Protein AF-A0A1Q6R8E4-F1 (afdb_monomer_lite)

Radius of gyration: 15.87 Å; chains: 1; bounding box: 39×33×52 Å

Sequence (146 aa):
MNSCESWLTYEQVFDDYHINIGEQGELYLTCNMLREYKSHTWRRNSRSIGVTLCCAKDAILAYKCNPVFGAYPPTMLQVEQMAIVVAILCHELELEINNDTVMTHAEAASRDQYGPGQGDPDMRWDLYMLKGMPERTSCCSHMKRK

Structure (mmCIF, N/CA/C/O backbone):
data_AF-A0A1Q6R8E4-F1
#
_entry.id   AF-A0A1Q6R8E4-F1
#
loop_
_atom_site.group_PDB
_atom_site.id
_atom_site.type_symbol
_atom_site.label_atom_id
_atom_site.label_alt_id
_atom_site.label_comp_id
_atom_site.label_asym_id
_atom_site.label_entity_id
_atom_site.label_seq_id
_atom_site.pdbx_PDB_ins_code
_atom_site.Cartn_x
_atom_site.Cartn_y
_atom_site.Cartn_z
_atom_site.occupancy
_atom_site.B_iso_or_equiv
_atom_site.auth_seq_id
_atom_site.auth_comp_id
_atom_site.auth_asym_id
_atom_site.auth_atom_id
_atom_site.pdbx_PDB_model_num
ATOM 1 N N . MET A 1 1 ? -14.683 7.884 -33.482 1.00 35.50 1 MET A N 1
ATOM 2 C CA . MET A 1 1 ? -14.564 8.570 -32.178 1.00 35.50 1 MET A CA 1
ATOM 3 C C . MET A 1 1 ? -13.524 7.809 -31.390 1.00 35.50 1 MET A C 1
ATOM 5 O O . MET A 1 1 ? -13.659 6.600 -31.266 1.00 35.50 1 MET A O 1
ATOM 9 N N . ASN A 1 2 ? -12.434 8.491 -31.047 1.00 35.03 2 ASN A N 1
ATOM 10 C CA . ASN A 1 2 ? -11.184 7.883 -30.603 1.00 35.03 2 ASN A CA 1
ATOM 11 C C . ASN A 1 2 ? -11.353 7.079 -29.311 1.00 35.03 2 ASN A C 1
ATOM 13 O O . ASN A 1 2 ? -12.098 7.464 -28.413 1.00 35.03 2 ASN A O 1
ATOM 17 N N . SER A 1 3 ? -10.639 5.959 -29.281 1.00 38.84 3 SER A N 1
ATOM 18 C CA . SER A 1 3 ? -10.406 5.073 -28.150 1.00 38.84 3 SER A CA 1
ATOM 19 C C . SER A 1 3 ? -10.023 5.858 -26.896 1.00 38.84 3 SER A C 1
ATOM 21 O O . SER A 1 3 ? -9.060 6.623 -26.905 1.00 38.84 3 SER A O 1
ATOM 23 N N . CYS A 1 4 ? -10.794 5.661 -25.830 1.00 40.41 4 CYS A N 1
ATOM 24 C CA . CYS A 1 4 ? -10.540 6.218 -24.511 1.00 40.41 4 CYS A CA 1
ATOM 25 C C . CYS A 1 4 ? -9.330 5.490 -23.907 1.00 40.41 4 CYS A C 1
ATOM 27 O O . CYS A 1 4 ? -9.462 4.367 -23.424 1.00 40.41 4 CYS A O 1
ATOM 29 N N . GLU A 1 5 ? -8.141 6.086 -23.988 1.00 45.78 5 GLU A N 1
ATOM 30 C CA . GLU A 1 5 ? -7.032 5.684 -23.127 1.00 45.78 5 GLU A CA 1
ATOM 31 C C . GLU A 1 5 ? -7.403 6.089 -21.698 1.00 45.78 5 GLU A C 1
ATOM 33 O O . GLU A 1 5 ? -7.521 7.272 -21.379 1.00 45.78 5 GLU A O 1
ATOM 38 N N . SER A 1 6 ? -7.667 5.104 -20.841 1.00 49.91 6 SER A N 1
ATOM 39 C CA . SER A 1 6 ? -7.899 5.334 -19.420 1.00 49.91 6 SER A CA 1
ATOM 40 C C . SER A 1 6 ? -6.584 5.769 -18.774 1.00 49.91 6 SER A C 1
ATOM 42 O O . SER A 1 6 ? -5.690 4.954 -18.520 1.00 49.91 6 SER A O 1
ATOM 44 N N . TRP A 1 7 ? -6.436 7.065 -18.525 1.00 50.97 7 TRP A N 1
ATOM 45 C CA . TRP A 1 7 ? -5.317 7.601 -17.764 1.00 50.97 7 TRP A CA 1
ATOM 46 C C . TRP A 1 7 ? -5.466 7.173 -16.293 1.00 50.97 7 TRP A C 1
ATOM 48 O O . TRP A 1 7 ? -6.187 7.815 -15.545 1.00 50.97 7 TRP A O 1
ATOM 58 N N . LEU A 1 8 ? -4.804 6.084 -15.871 1.00 59.97 8 LEU A N 1
ATOM 59 C CA . LEU A 1 8 ? -4.435 5.876 -14.455 1.00 59.97 8 LEU A CA 1
ATOM 60 C C . LEU A 1 8 ? -3.781 7.192 -13.977 1.00 59.97 8 LEU A C 1
ATOM 62 O O . LEU A 1 8 ? -2.735 7.557 -14.519 1.00 59.97 8 LEU A O 1
ATOM 66 N N . THR A 1 9 ? -4.398 7.892 -13.027 1.00 79.88 9 THR A N 1
ATOM 67 C CA . THR A 1 9 ? -3.868 9.072 -12.316 1.00 79.88 9 THR A CA 1
ATOM 68 C C . THR A 1 9 ? -3.819 8.762 -10.816 1.00 79.88 9 THR A C 1
ATOM 70 O O . THR A 1 9 ? -4.339 7.729 -10.389 1.00 79.88 9 THR A O 1
ATOM 73 N N . TYR A 1 10 ? -3.257 9.653 -9.989 1.00 84.06 10 TYR A N 1
ATOM 74 C CA . TYR A 1 10 ? -3.388 9.518 -8.529 1.00 84.06 10 TYR A CA 1
ATOM 75 C C . TYR A 1 10 ? -4.849 9.537 -8.031 1.00 84.06 10 TYR A C 1
ATOM 77 O O . TYR A 1 10 ? -5.109 9.185 -6.884 1.00 84.06 10 TYR A O 1
ATOM 85 N N . GLU A 1 11 ? -5.806 9.937 -8.875 1.00 84.88 11 GLU A N 1
ATOM 86 C CA . GLU A 1 11 ? -7.236 9.982 -8.551 1.00 84.88 11 GLU A CA 1
ATOM 87 C C . GLU A 1 11 ? -7.933 8.627 -8.766 1.00 84.88 11 GLU A C 1
ATOM 89 O O . GLU A 1 11 ? -9.102 8.467 -8.412 1.00 84.88 11 GLU A O 1
ATOM 94 N N . GLN A 1 12 ? -7.252 7.639 -9.362 1.00 90.12 12 GLN A N 1
ATOM 95 C CA . GLN A 1 12 ? -7.851 6.329 -9.581 1.00 90.12 12 GLN A CA 1
ATOM 96 C C . GLN A 1 12 ? -7.969 5.549 -8.269 1.00 90.12 12 GLN A C 1
ATOM 98 O O . GLN A 1 12 ? -6.974 5.167 -7.658 1.00 90.12 12 GLN A O 1
ATOM 103 N N . VAL A 1 13 ? -9.210 5.242 -7.899 1.00 94.31 13 VAL A N 1
ATOM 104 C CA . VAL A 1 13 ? -9.576 4.423 -6.739 1.00 94.31 13 VAL A CA 1
ATOM 105 C C . VAL A 1 13 ? -9.893 2.994 -7.191 1.00 94.31 13 VAL A C 1
ATOM 107 O O . VAL A 1 13 ? -10.513 2.784 -8.236 1.00 94.31 13 VAL A O 1
ATOM 110 N N . PHE A 1 14 ? -9.483 2.005 -6.400 1.00 94.25 14 PHE A N 1
ATOM 111 C CA . PHE A 1 14 ? -9.618 0.583 -6.706 1.00 94.25 14 PHE A CA 1
ATOM 112 C C . PHE A 1 14 ? -10.605 -0.090 -5.750 1.00 94.25 14 PHE A C 1
ATOM 114 O O . PHE A 1 14 ? -10.392 -0.120 -4.535 1.00 94.25 14 PHE A O 1
ATOM 121 N N . ASP A 1 15 ? -11.666 -0.683 -6.304 1.00 96.88 15 ASP A N 1
ATOM 122 C CA . ASP A 1 15 ? -12.675 -1.395 -5.510 1.00 96.88 15 ASP A CA 1
ATOM 123 C C . ASP A 1 15 ? -12.151 -2.711 -4.912 1.00 96.88 15 ASP A C 1
ATOM 125 O O . ASP A 1 15 ? -12.734 -3.223 -3.963 1.00 96.88 15 ASP A O 1
ATOM 129 N N . ASP A 1 16 ? -11.021 -3.233 -5.399 1.00 96.19 16 ASP A N 1
ATOM 130 C CA . ASP A 1 16 ? -10.387 -4.453 -4.882 1.00 96.19 16 ASP A CA 1
ATOM 131 C C . ASP A 1 16 ? -9.816 -4.306 -3.463 1.00 96.19 16 ASP A C 1
ATOM 133 O O . ASP A 1 16 ? -9.463 -5.309 -2.845 1.00 96.19 16 ASP A O 1
ATOM 137 N N . TYR A 1 17 ? -9.733 -3.082 -2.936 1.00 97.56 17 TYR A N 1
ATOM 138 C CA . TYR A 1 17 ? -9.218 -2.760 -1.604 1.00 97.56 17 TYR A CA 1
ATOM 139 C C . TYR A 1 17 ? -10.328 -2.189 -0.713 1.00 97.56 17 TYR A C 1
ATOM 141 O O . TYR A 1 17 ? -11.421 -1.872 -1.178 1.00 97.56 17 TYR A O 1
ATOM 149 N N . HIS A 1 18 ? -10.065 -2.074 0.589 1.00 98.44 18 HIS A N 1
ATOM 150 C CA . HIS A 1 18 ? -10.977 -1.408 1.526 1.00 98.44 18 HIS A CA 1
ATOM 151 C C . HIS A 1 18 ? -10.680 0.090 1.605 1.00 98.44 18 HIS A C 1
ATOM 153 O O . HIS A 1 18 ? -11.597 0.908 1.617 1.00 98.44 18 HIS A O 1
ATOM 159 N N . ILE A 1 19 ? -9.389 0.429 1.668 1.00 98.56 19 ILE A N 1
ATOM 160 C CA . ILE A 1 19 ? -8.889 1.789 1.860 1.00 98.56 19 ILE A CA 1
ATOM 161 C C . ILE A 1 19 ? -7.913 2.112 0.729 1.00 98.56 19 ILE A C 1
ATOM 163 O O . ILE A 1 19 ? -6.927 1.402 0.529 1.00 98.56 19 ILE A O 1
ATOM 167 N N . ASN A 1 20 ? -8.182 3.196 0.013 1.00 98.12 20 ASN A N 1
ATOM 168 C CA . ASN A 1 20 ? -7.337 3.746 -1.039 1.00 98.12 20 ASN A CA 1
ATOM 169 C C . ASN A 1 20 ? -6.748 5.081 -0.564 1.00 98.12 20 ASN A C 1
ATOM 171 O O . ASN A 1 20 ? -7.485 5.912 -0.033 1.00 98.12 20 ASN A O 1
ATOM 175 N N . ILE A 1 21 ? -5.441 5.277 -0.746 1.00 98.12 21 ILE A N 1
ATOM 176 C CA . ILE A 1 21 ? -4.718 6.481 -0.317 1.00 98.12 21 ILE A CA 1
ATOM 177 C C . ILE A 1 21 ? -4.302 7.306 -1.544 1.00 98.12 21 ILE A C 1
ATOM 179 O O . ILE A 1 21 ? -3.447 6.880 -2.331 1.00 98.12 21 ILE A O 1
ATOM 183 N N . GLY A 1 22 ? -4.909 8.486 -1.687 1.00 96.94 22 GLY A N 1
ATOM 184 C CA . GLY A 1 22 ? -4.673 9.451 -2.767 1.00 96.94 22 GLY A CA 1
ATOM 185 C C . GLY A 1 22 ? -3.328 10.177 -2.671 1.00 96.94 22 GLY A C 1
ATOM 186 O O . GLY A 1 22 ? -2.586 9.998 -1.706 1.00 96.94 22 GLY A O 1
ATOM 187 N N . GLU A 1 23 ? -2.995 10.986 -3.683 1.00 95.50 23 GLU A N 1
ATOM 188 C CA . GLU A 1 23 ? -1.695 11.675 -3.818 1.00 95.50 23 GLU A CA 1
ATOM 189 C C . GLU A 1 23 ? -1.272 12.456 -2.566 1.00 95.50 23 GLU A C 1
ATOM 191 O O . GLU A 1 23 ? -0.096 12.429 -2.189 1.00 95.50 23 GLU A O 1
ATOM 196 N N . GLN A 1 24 ? -2.222 13.152 -1.935 1.00 96.50 24 GLN A N 1
ATOM 197 C CA . GLN A 1 24 ? -1.983 14.036 -0.794 1.00 96.50 24 GLN A CA 1
ATOM 198 C C . GLN A 1 24 ? -2.319 13.357 0.541 1.00 96.50 24 GLN A C 1
ATOM 200 O O . GLN A 1 24 ? -2.393 14.027 1.570 1.00 96.50 24 GLN A O 1
ATOM 205 N N . GLY A 1 25 ? -2.506 12.031 0.547 1.00 96.75 25 GLY A N 1
ATOM 206 C CA . GLY A 1 25 ? -2.883 11.268 1.738 1.00 96.75 25 GLY A CA 1
ATOM 207 C C . GLY A 1 25 ? -4.393 11.231 1.999 1.00 96.75 25 GLY A C 1
ATOM 208 O O . GLY A 1 25 ? -4.822 10.882 3.096 1.00 96.75 25 GLY A O 1
ATOM 209 N N . GLU A 1 26 ? -5.228 11.578 1.020 1.00 97.56 26 GLU A N 1
ATOM 210 C CA . GLU A 1 26 ? -6.679 11.452 1.143 1.00 97.56 26 GLU A CA 1
ATOM 211 C C . GLU A 1 26 ? -7.086 9.981 1.264 1.00 97.56 26 GLU A C 1
ATOM 213 O O . GLU A 1 26 ? -6.547 9.120 0.569 1.00 97.56 26 GLU A O 1
ATOM 218 N N . LEU A 1 27 ? -8.064 9.685 2.121 1.00 97.94 27 LEU A N 1
ATOM 219 C CA . LEU A 1 27 ? -8.595 8.334 2.278 1.00 97.94 27 LEU A CA 1
ATOM 220 C C . LEU A 1 27 ? -9.906 8.182 1.511 1.00 97.94 27 LEU A C 1
ATOM 222 O O . LEU A 1 27 ? -10.888 8.864 1.805 1.00 97.94 27 LEU A O 1
ATOM 226 N N . TYR A 1 28 ? -9.944 7.223 0.590 1.00 98.00 28 TYR A N 1
ATOM 227 C CA . TYR A 1 28 ? -11.159 6.794 -0.095 1.00 98.00 28 TYR A CA 1
ATOM 228 C C . TYR A 1 28 ? -11.524 5.383 0.355 1.00 98.00 28 TYR A C 1
ATOM 230 O O . TYR A 1 28 ? -10.750 4.437 0.187 1.00 98.00 28 TYR A O 1
ATOM 238 N N . LEU A 1 29 ? -12.713 5.243 0.939 1.00 97.94 29 LEU A N 1
ATOM 239 C CA . LEU A 1 29 ? -13.249 3.954 1.359 1.00 97.94 29 LEU A CA 1
ATOM 240 C C . LEU A 1 29 ? -14.112 3.369 0.245 1.00 97.94 29 LEU A C 1
ATOM 242 O O . LEU A 1 29 ? -15.051 4.005 -0.226 1.00 97.94 29 LEU A O 1
ATOM 246 N N . THR A 1 30 ? -13.810 2.137 -0.137 1.00 97.81 30 THR A N 1
ATOM 247 C CA . THR A 1 30 ? -14.553 1.361 -1.143 1.00 97.81 30 THR A CA 1
ATOM 248 C C . THR A 1 30 ? -15.352 0.226 -0.503 1.00 97.81 30 THR A C 1
ATOM 250 O O . THR A 1 30 ? -15.732 -0.733 -1.162 1.00 97.81 30 THR A O 1
ATOM 253 N N . CYS A 1 31 ? -15.622 0.311 0.799 1.00 96.81 31 CYS A N 1
ATOM 254 C CA . CYS A 1 31 ? -16.428 -0.641 1.563 1.00 96.81 31 CYS A CA 1
ATOM 255 C C . CYS A 1 31 ? -17.341 0.104 2.546 1.00 96.81 31 CYS A C 1
ATOM 257 O O . CYS A 1 31 ? -16.967 1.171 3.037 1.00 96.81 31 CYS A O 1
ATOM 259 N N . ASN A 1 32 ? -18.490 -0.476 2.905 1.00 96.06 32 ASN A N 1
ATOM 260 C CA . ASN A 1 32 ? -19.304 0.033 4.019 1.00 96.06 32 ASN A CA 1
ATOM 261 C C . ASN A 1 32 ? -18.826 -0.528 5.366 1.00 96.06 32 ASN A C 1
ATOM 263 O O . ASN A 1 32 ? -19.009 0.098 6.409 1.00 96.06 32 ASN A O 1
ATOM 267 N N . MET A 1 33 ? -18.215 -1.716 5.353 1.00 95.62 33 MET A N 1
ATOM 268 C CA . MET A 1 33 ? -17.630 -2.376 6.518 1.00 95.62 33 MET A CA 1
ATOM 269 C C . MET A 1 33 ? -16.276 -3.006 6.181 1.00 95.62 33 MET A C 1
ATOM 271 O O . MET A 1 33 ? -16.130 -3.686 5.170 1.00 95.62 33 MET A O 1
ATOM 275 N N . LEU A 1 34 ? -15.319 -2.920 7.111 1.00 95.88 34 LEU A N 1
ATOM 276 C CA . LEU A 1 34 ? -13.981 -3.535 6.991 1.00 95.88 34 LEU A CA 1
ATOM 277 C C . LEU A 1 34 ? -13.982 -5.079 6.980 1.00 95.88 34 LEU A C 1
ATOM 279 O O . LEU A 1 34 ? -12.931 -5.704 6.909 1.00 95.88 34 LEU A O 1
ATOM 283 N N . ARG A 1 35 ? -15.157 -5.707 7.109 1.00 94.12 35 ARG A N 1
ATOM 284 C CA . ARG A 1 35 ? -15.343 -7.167 7.038 1.00 94.12 35 ARG A CA 1
ATOM 285 C C . ARG A 1 35 ? -15.810 -7.638 5.664 1.00 94.12 35 ARG A C 1
ATOM 287 O O . ARG A 1 35 ? -15.992 -8.842 5.480 1.00 94.12 35 ARG A O 1
ATOM 294 N N . GLU A 1 36 ? -16.092 -6.709 4.756 1.00 96.62 36 GLU A N 1
ATOM 295 C CA . GLU A 1 36 ? -16.477 -7.037 3.391 1.00 96.62 36 GLU A CA 1
ATOM 296 C C . GLU A 1 36 ? -15.354 -7.801 2.689 1.00 96.62 36 GLU A C 1
ATOM 298 O O . GLU A 1 36 ? -14.174 -7.621 2.966 1.00 96.62 36 GLU A O 1
ATOM 303 N N . TYR A 1 37 ? -15.725 -8.712 1.797 1.00 97.12 37 TYR A N 1
ATOM 304 C CA . TYR A 1 37 ? -14.735 -9.422 1.002 1.00 97.12 37 TYR A CA 1
ATOM 305 C C . TYR A 1 37 ? -14.181 -8.489 -0.078 1.00 97.12 37 TY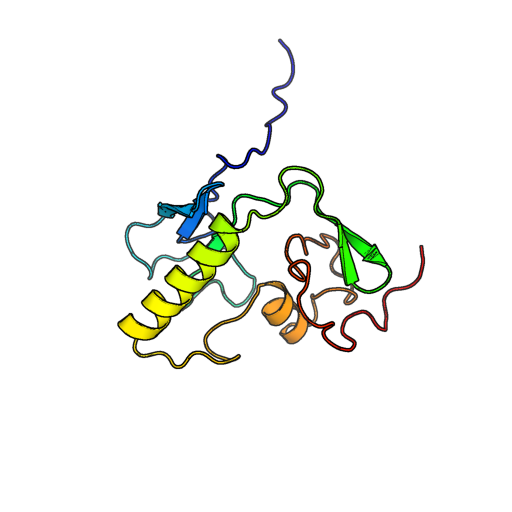R A C 1
ATOM 307 O O . TYR A 1 37 ? -14.956 -7.863 -0.803 1.00 97.12 37 TYR A O 1
ATOM 315 N N . LYS A 1 38 ? -12.853 -8.448 -0.219 1.00 97.44 38 LYS A N 1
ATOM 316 C CA . LYS A 1 38 ? -12.133 -7.619 -1.192 1.00 97.44 38 LYS A CA 1
ATOM 317 C C . LYS A 1 38 ? -11.018 -8.428 -1.862 1.00 97.44 38 LYS A C 1
ATOM 319 O O . LYS A 1 38 ? -10.324 -9.194 -1.198 1.00 97.44 38 LYS A O 1
ATOM 324 N N . SER A 1 39 ? -10.854 -8.291 -3.178 1.00 95.94 39 SER A N 1
ATOM 325 C CA . SER A 1 39 ? -9.974 -9.141 -4.005 1.00 95.94 39 SER A CA 1
ATOM 326 C C . SER A 1 39 ? -8.528 -8.623 -4.117 1.0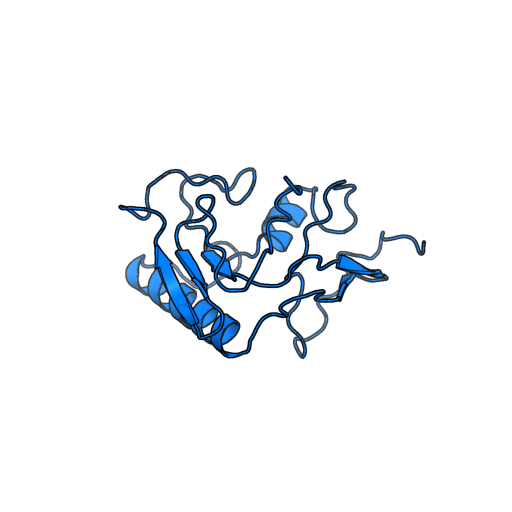0 95.94 39 SER A C 1
ATOM 328 O O . SER A 1 39 ? -7.931 -8.680 -5.187 1.00 95.94 39 SER A O 1
ATOM 330 N N . HIS A 1 40 ? -7.940 -8.133 -3.023 1.00 93.12 40 HIS A N 1
ATOM 331 C CA . HIS A 1 40 ? -6.646 -7.436 -3.048 1.00 93.12 40 HIS A CA 1
ATOM 332 C C . HIS A 1 40 ? -5.398 -8.335 -3.109 1.00 93.12 40 HIS A C 1
ATOM 334 O O . HIS A 1 40 ? -4.349 -7.913 -3.597 1.00 93.12 40 HIS A O 1
ATOM 340 N N . THR A 1 41 ? -5.424 -9.541 -2.534 1.00 91.44 41 THR A N 1
ATOM 341 C CA . THR A 1 41 ? -4.243 -10.414 -2.426 1.00 91.44 41 THR A CA 1
ATOM 342 C C . THR A 1 41 ? -4.654 -11.877 -2.348 1.00 91.44 41 THR A C 1
ATOM 344 O O . THR A 1 41 ? -5.324 -12.311 -1.406 1.00 91.44 41 THR A O 1
ATOM 347 N N . TRP A 1 42 ? -4.208 -12.675 -3.319 1.00 89.50 42 TRP A N 1
ATOM 348 C CA . TRP A 1 42 ? -4.499 -14.105 -3.358 1.00 89.50 42 TRP A CA 1
ATOM 349 C C . TRP A 1 42 ? -4.139 -14.789 -2.027 1.00 89.50 42 TRP A C 1
ATOM 351 O O . TRP A 1 42 ? -3.137 -14.473 -1.393 1.00 89.50 42 TRP A O 1
ATOM 361 N N . ARG A 1 43 ? -5.020 -15.686 -1.556 1.00 91.44 43 ARG A N 1
ATOM 362 C CA . ARG A 1 43 ? -4.961 -16.354 -0.234 1.00 91.44 43 ARG A CA 1
ATOM 363 C C . ARG A 1 43 ? -4.992 -15.435 0.996 1.00 91.44 43 ARG A C 1
ATOM 365 O O . ARG A 1 43 ? -4.798 -15.928 2.108 1.00 91.44 43 ARG A O 1
ATOM 372 N N . ARG A 1 44 ? -5.211 -14.130 0.826 1.00 93.94 44 ARG A N 1
ATOM 373 C CA . ARG A 1 44 ? -5.363 -13.139 1.902 1.00 93.94 44 ARG A CA 1
ATOM 374 C C . ARG A 1 44 ? -6.536 -12.189 1.641 1.00 93.94 44 ARG A C 1
ATOM 376 O O . ARG A 1 44 ? -6.530 -11.100 2.176 1.00 93.94 44 ARG A O 1
ATOM 383 N N . ASN A 1 45 ? -7.548 -12.579 0.864 1.00 94.31 45 ASN A N 1
ATOM 384 C CA . ASN A 1 45 ? -8.739 -11.750 0.575 1.00 94.31 45 ASN A CA 1
ATOM 385 C C . ASN A 1 45 ? -9.824 -11.789 1.669 1.00 94.31 45 ASN A C 1
ATOM 387 O O . ASN A 1 45 ? -10.857 -11.134 1.574 1.00 94.31 45 ASN A O 1
ATOM 391 N N . SER A 1 46 ? -9.667 -12.657 2.667 1.00 92.62 46 SER A N 1
ATOM 392 C CA . SER A 1 46 ? -10.635 -12.840 3.749 1.00 92.62 46 SER A CA 1
ATOM 393 C C . SER A 1 46 ? -9.939 -12.694 5.087 1.00 92.62 46 SER A C 1
ATOM 395 O O . SER A 1 46 ? -8.807 -13.149 5.239 1.00 92.62 46 SER A O 1
ATOM 397 N N . ARG A 1 47 ? -10.662 -12.143 6.073 1.00 92.81 47 ARG A N 1
ATOM 398 C CA . ARG A 1 47 ? -10.142 -11.868 7.426 1.00 92.81 47 ARG A CA 1
ATOM 399 C C . ARG A 1 47 ? -8.918 -10.940 7.408 1.00 92.81 47 ARG A C 1
ATOM 401 O O . ARG A 1 47 ? -7.994 -11.115 8.195 1.00 92.81 47 ARG A O 1
ATOM 408 N N . SER A 1 48 ? -8.928 -9.980 6.498 1.00 96.06 48 SER A N 1
ATOM 409 C CA . SER A 1 48 ? -7.837 -9.056 6.211 1.00 96.06 48 SER A CA 1
ATOM 410 C C . SER A 1 48 ? -8.414 -7.743 5.689 1.00 96.06 48 SER A C 1
ATOM 412 O O . SER A 1 48 ? -9.513 -7.718 5.134 1.00 96.06 48 SER A O 1
ATOM 414 N N . ILE A 1 49 ? -7.665 -6.657 5.867 1.00 98.19 49 ILE A N 1
ATOM 415 C CA . ILE A 1 49 ? -8.029 -5.329 5.375 1.00 98.19 49 ILE A CA 1
ATOM 416 C C . ILE A 1 49 ? -6.977 -4.908 4.352 1.00 98.19 49 ILE A C 1
ATOM 418 O O . ILE A 1 49 ? -5.853 -4.562 4.705 1.00 98.19 49 ILE A O 1
ATOM 422 N N . GLY A 1 50 ? -7.333 -4.958 3.070 1.00 97.50 50 GLY A N 1
ATOM 423 C CA . GLY A 1 50 ? -6.518 -4.397 1.994 1.00 97.50 50 GLY A CA 1
ATOM 424 C C . GLY A 1 50 ? -6.463 -2.864 2.026 1.00 97.50 50 GLY A C 1
ATOM 425 O O . GLY A 1 50 ? -7.502 -2.211 1.911 1.00 97.50 50 GLY A O 1
ATOM 426 N N . VAL A 1 51 ? -5.250 -2.316 2.110 1.00 97.62 51 VAL A N 1
ATOM 427 C CA . VAL A 1 51 ? -4.932 -0.885 1.975 1.00 97.62 51 VAL A CA 1
ATOM 428 C C . VAL A 1 51 ? -4.034 -0.702 0.750 1.00 97.62 51 VAL A C 1
ATOM 430 O O . VAL A 1 51 ? -3.089 -1.472 0.576 1.00 97.62 51 VAL A O 1
ATOM 433 N N . THR A 1 52 ? -4.316 0.289 -0.096 1.00 96.12 52 THR A N 1
ATOM 434 C CA . THR A 1 52 ? -3.526 0.574 -1.306 1.00 96.12 52 THR A CA 1
ATOM 435 C C . THR A 1 52 ? -3.145 2.046 -1.427 1.00 96.12 52 THR A C 1
ATOM 437 O O . THR A 1 52 ? -3.856 2.921 -0.935 1.00 96.12 52 THR A O 1
ATOM 440 N N . LEU A 1 53 ? -2.029 2.311 -2.109 1.00 95.56 53 LEU A N 1
ATOM 441 C CA . LEU A 1 53 ? -1.636 3.645 -2.555 1.00 95.56 53 LEU A CA 1
ATOM 442 C C . LEU A 1 53 ? -2.046 3.811 -4.018 1.00 95.56 53 LEU A C 1
ATOM 444 O O . LEU A 1 53 ? -1.695 2.981 -4.857 1.00 95.56 53 LEU A O 1
ATOM 448 N N . CYS A 1 54 ? -2.741 4.896 -4.344 1.00 95.00 54 CYS A N 1
ATOM 449 C CA . CYS A 1 54 ? -3.128 5.226 -5.713 1.00 95.00 54 CYS A CA 1
ATOM 450 C C . CYS A 1 54 ? -1.925 5.792 -6.483 1.00 95.00 54 CYS A C 1
ATOM 452 O O . CYS A 1 54 ? -1.896 6.973 -6.791 1.00 95.00 54 CYS A O 1
ATOM 454 N N . CYS A 1 55 ? -0.881 4.996 -6.723 1.00 93.06 55 CYS A N 1
ATOM 455 C CA . CYS A 1 55 ? 0.384 5.443 -7.321 1.00 93.06 55 CYS A CA 1
ATOM 456 C C . CYS A 1 55 ? 1.067 4.335 -8.143 1.00 93.06 55 CYS A C 1
ATOM 458 O O . CYS A 1 55 ? 0.522 3.252 -8.331 1.00 93.06 55 CYS A O 1
ATOM 460 N N . ALA A 1 56 ? 2.303 4.598 -8.576 1.00 90.38 56 ALA A N 1
ATOM 461 C CA . ALA A 1 56 ? 3.232 3.655 -9.194 1.00 90.38 56 ALA A CA 1
ATOM 462 C C . ALA A 1 56 ? 2.685 2.987 -10.467 1.00 90.38 56 ALA A C 1
ATOM 464 O O . ALA A 1 56 ? 2.926 1.810 -10.733 1.00 90.38 56 ALA A O 1
ATOM 465 N N . LYS A 1 57 ? 1.980 3.771 -11.289 1.00 87.50 57 LYS A N 1
ATOM 466 C CA . LYS A 1 57 ? 1.510 3.324 -12.598 1.00 87.50 57 LYS A CA 1
ATOM 467 C C . LYS A 1 57 ? 2.700 2.904 -13.461 1.00 87.50 57 LYS A C 1
ATOM 469 O O . LYS A 1 57 ? 3.689 3.633 -13.566 1.00 87.50 57 LYS A O 1
ATOM 474 N N . ASP A 1 58 ? 2.563 1.756 -14.120 1.00 85.62 58 ASP A N 1
ATOM 475 C CA . ASP A 1 58 ? 3.574 1.189 -15.019 1.00 85.62 58 ASP A CA 1
ATOM 476 C C . ASP A 1 58 ? 4.924 0.959 -14.321 1.00 85.62 58 ASP A C 1
ATOM 478 O O . ASP A 1 58 ? 5.976 0.924 -14.967 1.00 85.62 58 ASP A O 1
ATOM 482 N N . ALA A 1 59 ? 4.916 0.845 -12.988 1.00 86.75 59 ALA A N 1
ATOM 483 C CA . ALA A 1 59 ? 6.117 0.512 -12.259 1.00 86.75 59 ALA A CA 1
ATOM 484 C C . ALA A 1 59 ? 6.580 -0.898 -12.628 1.00 86.75 59 ALA A C 1
ATOM 486 O O . ALA A 1 59 ? 5.810 -1.793 -12.972 1.00 86.75 59 ALA A O 1
ATOM 487 N N . ILE A 1 60 ? 7.894 -1.074 -12.593 1.00 83.69 60 ILE A N 1
ATOM 488 C CA . ILE A 1 60 ? 8.517 -2.361 -12.858 1.00 83.69 60 ILE A CA 1
ATOM 489 C C . ILE A 1 60 ? 9.510 -2.681 -11.762 1.00 83.69 60 ILE A C 1
ATOM 491 O O . ILE A 1 60 ? 10.147 -1.802 -11.171 1.00 83.69 60 ILE A O 1
ATOM 495 N N . LEU A 1 61 ? 9.713 -3.974 -11.557 1.00 83.12 61 LEU A N 1
ATOM 496 C CA . LEU A 1 61 ? 10.811 -4.461 -10.751 1.00 83.12 61 LEU A CA 1
ATOM 497 C C . LEU A 1 61 ? 12.005 -4.776 -11.653 1.00 83.12 61 LEU A C 1
ATOM 499 O O . LEU A 1 61 ? 12.051 -5.810 -12.321 1.00 83.12 61 LEU A O 1
ATOM 503 N N . ALA A 1 62 ? 12.973 -3.861 -11.690 1.00 79.25 62 ALA A N 1
ATOM 504 C CA . ALA A 1 62 ? 14.193 -4.027 -12.464 1.00 79.25 62 ALA A CA 1
ATOM 505 C C . ALA A 1 62 ? 15.157 -5.029 -11.799 1.00 79.25 62 ALA A C 1
ATOM 507 O O . ALA A 1 62 ? 14.900 -5.585 -10.726 1.00 79.25 62 ALA A O 1
ATOM 508 N N . TYR A 1 63 ? 16.296 -5.269 -12.457 1.00 73.50 63 TYR A N 1
ATOM 509 C CA . TYR A 1 63 ? 17.322 -6.210 -12.005 1.00 73.50 63 TYR A CA 1
ATOM 510 C C . TYR A 1 63 ? 17.659 -6.042 -10.512 1.00 73.50 63 TYR A C 1
ATOM 512 O O . TYR A 1 63 ? 17.790 -4.922 -10.023 1.00 73.50 63 TYR A O 1
ATOM 520 N N . LYS A 1 64 ? 17.829 -7.171 -9.804 1.00 75.06 64 LYS A N 1
ATOM 521 C CA . LYS A 1 64 ? 18.054 -7.236 -8.346 1.00 75.06 64 LYS A CA 1
ATOM 522 C C . LYS A 1 64 ? 16.936 -6.611 -7.497 1.00 75.06 64 LYS A C 1
ATOM 524 O O . LYS A 1 64 ? 17.223 -6.042 -6.451 1.00 75.06 64 LYS A O 1
ATOM 529 N N . CYS A 1 65 ? 15.672 -6.768 -7.890 1.00 75.62 65 CYS A N 1
ATOM 530 C CA . CYS A 1 65 ? 14.542 -6.237 -7.119 1.00 75.62 65 CYS A CA 1
ATOM 531 C C . CYS A 1 65 ? 14.590 -4.701 -6.959 1.00 75.62 65 CYS A C 1
ATOM 533 O O . CYS A 1 65 ? 14.119 -4.173 -5.954 1.00 75.62 65 CYS A O 1
ATOM 535 N N . ASN A 1 66 ? 15.171 -3.972 -7.918 1.00 78.50 66 ASN A N 1
ATOM 536 C CA . ASN A 1 66 ? 15.214 -2.514 -7.847 1.00 78.50 66 ASN A CA 1
ATOM 537 C C . ASN A 1 66 ? 13.916 -1.927 -8.425 1.00 78.50 66 ASN A C 1
ATOM 539 O O . ASN A 1 66 ? 13.714 -2.042 -9.638 1.00 78.50 66 ASN A O 1
ATOM 543 N N . PRO A 1 67 ? 13.032 -1.319 -7.616 1.00 81.56 67 PRO A N 1
ATOM 544 C CA . PRO A 1 67 ? 11.803 -0.744 -8.136 1.00 81.56 67 PRO A CA 1
ATOM 545 C C . PRO A 1 67 ? 12.116 0.481 -8.999 1.00 81.56 67 PRO A C 1
ATOM 547 O O . PRO A 1 67 ? 12.895 1.358 -8.620 1.00 81.56 67 PRO A O 1
ATOM 550 N N . VAL A 1 68 ? 11.488 0.539 -10.168 1.00 86.50 68 VAL A N 1
ATOM 551 C CA . VAL A 1 68 ? 11.438 1.729 -11.014 1.00 86.50 68 VAL A CA 1
ATOM 552 C C . VAL A 1 68 ? 9.986 2.164 -11.038 1.00 86.50 68 VAL A C 1
ATOM 554 O O . VAL A 1 68 ? 9.164 1.569 -11.730 1.00 86.50 68 VAL A O 1
ATOM 557 N N . PHE A 1 69 ? 9.675 3.176 -10.234 1.00 82.00 69 PHE A N 1
ATOM 558 C CA . PHE A 1 69 ? 8.352 3.783 -10.197 1.00 82.00 69 PHE A CA 1
ATOM 559 C C . PHE A 1 69 ? 8.163 4.550 -11.506 1.00 82.00 69 PHE A C 1
ATOM 561 O O . PHE A 1 69 ? 8.906 5.499 -11.751 1.00 82.00 69 PHE A O 1
ATOM 568 N N . GLY A 1 70 ? 7.269 4.071 -12.374 1.00 84.69 70 GLY A N 1
ATOM 569 C CA . GLY A 1 70 ? 7.003 4.643 -13.692 1.00 84.69 70 GLY A CA 1
ATOM 570 C C . GLY A 1 70 ? 6.351 6.023 -13.592 1.00 84.69 70 GLY A C 1
ATOM 571 O O . GLY A 1 70 ? 6.961 6.992 -13.140 1.00 84.69 70 GLY A O 1
ATOM 572 N N . ALA A 1 71 ? 5.099 6.134 -14.023 1.00 87.19 71 ALA A N 1
ATOM 573 C CA . ALA A 1 71 ? 4.329 7.353 -13.813 1.00 87.19 71 ALA A CA 1
ATOM 574 C C . ALA A 1 71 ? 3.757 7.390 -12.384 1.00 87.19 71 ALA A C 1
ATOM 576 O O . ALA A 1 71 ? 3.439 6.354 -11.800 1.00 87.19 71 ALA A O 1
ATOM 577 N N . TYR A 1 72 ? 3.589 8.598 -11.837 1.00 91.12 72 TYR A N 1
ATOM 578 C CA . TYR A 1 72 ? 2.967 8.829 -10.525 1.00 91.12 72 TYR A CA 1
ATOM 579 C C . TYR A 1 72 ? 3.682 8.094 -9.368 1.00 91.12 72 TYR A C 1
ATOM 581 O O . TYR A 1 72 ? 3.083 7.227 -8.735 1.00 91.12 72 TYR A O 1
ATOM 589 N N . PRO A 1 73 ? 4.978 8.359 -9.104 1.00 91.62 73 PRO A N 1
ATOM 590 C CA . PRO A 1 73 ? 5.714 7.674 -8.039 1.00 91.62 73 PRO A CA 1
ATOM 591 C C . PRO A 1 73 ? 5.078 7.905 -6.655 1.00 91.62 73 PRO A C 1
ATOM 593 O O . PRO A 1 73 ? 4.503 8.964 -6.427 1.00 91.62 73 PRO A O 1
ATOM 596 N N . PRO A 1 74 ? 5.213 6.967 -5.701 1.00 92.38 74 PRO A N 1
ATOM 597 C CA . PRO A 1 74 ? 4.646 7.129 -4.361 1.00 92.38 74 PRO A CA 1
ATOM 598 C C . PRO A 1 74 ? 5.126 8.431 -3.706 1.00 92.38 74 PRO A C 1
ATOM 600 O O . PRO A 1 74 ? 6.333 8.695 -3.641 1.00 92.38 74 PRO A O 1
ATOM 603 N N . THR A 1 75 ? 4.188 9.239 -3.210 1.00 93.44 75 THR A N 1
ATOM 604 C CA . THR A 1 75 ? 4.509 10.482 -2.499 1.00 93.44 75 THR A CA 1
ATOM 605 C C . THR A 1 75 ? 4.863 10.200 -1.037 1.00 93.44 75 THR A C 1
ATOM 607 O O . THR A 1 75 ? 4.489 9.176 -0.463 1.00 93.44 75 THR A O 1
ATOM 610 N N . MET A 1 76 ? 5.576 11.128 -0.390 1.00 93.69 76 MET A N 1
ATOM 611 C CA . MET A 1 76 ? 5.834 11.014 1.052 1.00 93.69 76 MET A CA 1
ATOM 612 C C . MET A 1 76 ? 4.544 11.091 1.874 1.00 93.69 76 MET A C 1
ATOM 614 O O . MET A 1 76 ? 4.433 10.379 2.866 1.00 93.69 76 MET A O 1
ATOM 618 N N . LEU A 1 77 ? 3.564 11.889 1.433 1.00 96.12 77 LEU A N 1
ATOM 619 C CA . LEU A 1 77 ? 2.261 12.010 2.092 1.00 96.12 77 LEU A CA 1
ATOM 620 C C . LEU A 1 77 ? 1.479 10.693 2.031 1.00 96.12 77 LEU A C 1
ATOM 622 O O . LEU A 1 77 ? 0.920 10.267 3.036 1.00 96.12 77 LEU A O 1
ATOM 626 N N . GLN A 1 78 ? 1.513 9.993 0.892 1.00 95.94 78 GLN A N 1
ATOM 627 C CA . GLN A 1 78 ? 0.940 8.651 0.763 1.00 95.94 78 GLN A CA 1
ATOM 628 C C . GLN A 1 78 ? 1.571 7.657 1.743 1.00 95.94 78 GLN A C 1
ATOM 630 O O . GLN A 1 78 ? 0.866 6.913 2.425 1.00 95.94 78 GLN A O 1
ATOM 635 N N . VAL A 1 79 ? 2.904 7.648 1.828 1.00 94.38 79 VAL A N 1
ATOM 636 C CA . VAL A 1 79 ? 3.650 6.752 2.724 1.00 94.38 79 VAL A CA 1
ATOM 637 C C . VAL A 1 79 ? 3.364 7.063 4.194 1.00 94.38 79 VAL A C 1
ATOM 639 O O . VAL A 1 79 ? 3.148 6.144 4.984 1.00 94.38 79 VAL A O 1
ATOM 642 N N . GLU A 1 80 ? 3.349 8.342 4.564 1.00 96.44 80 GLU A N 1
ATOM 643 C CA . GLU A 1 80 ? 3.035 8.790 5.921 1.00 96.44 80 GLU A CA 1
ATOM 644 C C . GLU A 1 80 ? 1.603 8.408 6.307 1.00 96.44 80 GLU A C 1
ATOM 646 O O . GLU A 1 80 ? 1.386 7.780 7.345 1.00 96.44 80 GLU A O 1
ATOM 651 N N . GLN A 1 81 ? 0.635 8.676 5.429 1.00 98.25 81 GLN A N 1
ATOM 652 C CA . GLN A 1 81 ? -0.755 8.312 5.666 1.00 98.25 81 GLN A CA 1
ATOM 653 C C . GLN A 1 81 ? -0.942 6.793 5.777 1.00 98.25 81 GLN A C 1
ATOM 655 O O . GLN A 1 81 ? -1.695 6.331 6.633 1.00 98.25 81 GLN A O 1
ATOM 660 N N . MET A 1 82 ? -0.240 5.997 4.966 1.00 97.19 82 MET A N 1
ATOM 661 C CA . MET A 1 82 ? -0.251 4.536 5.084 1.00 97.19 82 MET A CA 1
ATOM 662 C C . MET A 1 82 ? 0.234 4.082 6.462 1.00 97.19 82 MET A C 1
ATOM 664 O O . MET A 1 82 ? -0.404 3.227 7.076 1.00 97.19 82 MET A O 1
ATOM 668 N N . ALA A 1 83 ? 1.325 4.664 6.970 1.00 96.31 83 ALA A N 1
ATOM 669 C CA . ALA A 1 83 ? 1.834 4.346 8.302 1.00 96.31 83 ALA A CA 1
ATOM 670 C C . ALA A 1 83 ? 0.813 4.697 9.400 1.00 96.31 83 ALA A C 1
ATOM 672 O O . ALA A 1 83 ? 0.586 3.890 10.302 1.00 96.31 83 ALA A O 1
ATOM 673 N N . ILE A 1 84 ? 0.146 5.852 9.287 1.00 98.50 84 ILE A N 1
ATOM 674 C CA . ILE A 1 84 ? -0.921 6.277 10.206 1.00 98.50 84 ILE A CA 1
ATOM 675 C C . ILE A 1 84 ? -2.105 5.302 10.164 1.00 98.50 84 ILE A C 1
ATOM 677 O O . ILE A 1 84 ? -2.561 4.849 11.212 1.00 98.50 84 ILE A O 1
ATOM 681 N N . VAL A 1 85 ? -2.587 4.937 8.970 1.00 98.50 85 VAL A N 1
ATOM 682 C CA . VAL A 1 85 ? -3.703 3.990 8.800 1.00 98.50 85 VAL A CA 1
ATOM 683 C C . VAL A 1 85 ? -3.365 2.635 9.413 1.00 98.50 85 VAL A C 1
ATOM 685 O O . VAL A 1 85 ? -4.170 2.098 10.169 1.00 98.50 85 VAL A O 1
ATOM 688 N N . VAL A 1 86 ? -2.174 2.095 9.138 1.00 98.12 86 VAL A N 1
ATOM 689 C CA . VAL A 1 86 ? -1.723 0.823 9.719 1.00 98.12 86 VAL A CA 1
ATOM 690 C C . VAL A 1 86 ? -1.685 0.902 11.245 1.00 98.12 86 VAL A C 1
ATOM 692 O O . VAL A 1 86 ? -2.188 -0.006 11.906 1.00 98.12 86 VAL A O 1
ATOM 695 N N . ALA A 1 87 ? -1.139 1.984 11.808 1.00 98.38 87 ALA A N 1
ATOM 696 C CA . ALA A 1 87 ? -1.065 2.172 13.253 1.00 98.38 87 ALA A CA 1
ATOM 697 C C . ALA A 1 87 ? -2.458 2.233 13.902 1.00 98.38 87 ALA A C 1
ATOM 699 O O . ALA A 1 87 ? -2.693 1.545 14.894 1.00 98.38 87 ALA A O 1
ATOM 700 N N . ILE A 1 88 ? -3.391 2.997 13.319 1.00 98.50 88 ILE A N 1
ATOM 701 C CA . ILE A 1 88 ? -4.773 3.104 13.809 1.00 98.50 88 ILE A CA 1
ATOM 702 C C . ILE A 1 88 ? -5.483 1.753 13.712 1.00 98.50 88 ILE A C 1
ATOM 704 O O . ILE A 1 88 ? -6.071 1.309 14.691 1.00 98.50 88 ILE A O 1
ATOM 708 N N . LEU A 1 89 ? -5.407 1.068 12.567 1.00 98.31 89 LEU A N 1
ATOM 709 C CA . LEU A 1 89 ? -6.045 -0.240 12.399 1.00 98.31 89 LEU A CA 1
ATOM 710 C C . LEU A 1 89 ? -5.528 -1.253 13.420 1.00 98.31 89 LEU A C 1
ATOM 712 O O . LEU A 1 89 ? -6.322 -1.974 14.013 1.00 98.31 89 LEU A O 1
ATOM 716 N N . CYS A 1 90 ? -4.215 -1.304 13.643 1.00 98.38 90 CYS A N 1
ATOM 717 C CA . CYS A 1 90 ? -3.640 -2.224 14.619 1.00 98.38 90 CYS A CA 1
ATOM 718 C C . CYS A 1 90 ? -4.070 -1.873 16.048 1.00 98.38 90 CYS A C 1
ATOM 720 O O . CYS A 1 90 ? -4.448 -2.766 16.798 1.00 98.38 90 CYS A O 1
ATOM 722 N N . HIS A 1 91 ? -4.081 -0.586 16.404 1.00 98.44 91 HIS A N 1
ATOM 723 C CA . HIS A 1 91 ? -4.542 -0.131 17.714 1.00 98.44 91 HIS A CA 1
ATOM 724 C C . HIS A 1 91 ? -6.016 -0.486 17.967 1.00 98.44 91 HIS A C 1
ATOM 726 O O . HIS A 1 91 ? -6.325 -1.151 18.951 1.00 98.44 91 HIS A O 1
ATOM 732 N N . GLU A 1 92 ? -6.916 -0.099 17.060 1.00 98.19 92 GLU A N 1
ATOM 733 C CA . GLU A 1 92 ? -8.367 -0.276 17.228 1.00 98.19 92 GLU A CA 1
ATOM 734 C C . GLU A 1 92 ? -8.819 -1.740 17.123 1.00 98.19 92 GLU A C 1
ATOM 736 O O . GLU A 1 92 ? -9.870 -2.106 17.645 1.00 98.19 92 GLU A O 1
ATOM 741 N N . LEU A 1 93 ? -8.048 -2.587 16.435 1.00 97.00 93 LEU A N 1
ATOM 742 C CA . LEU A 1 93 ? -8.317 -4.025 16.326 1.00 97.00 93 LEU A CA 1
ATOM 743 C C . LEU A 1 93 ? -7.553 -4.859 17.360 1.00 97.00 93 LEU A C 1
ATOM 745 O O . LEU A 1 93 ? -7.633 -6.087 17.308 1.00 97.00 93 LEU A O 1
ATOM 749 N N . GLU A 1 94 ? -6.818 -4.212 18.269 1.00 98.00 94 GLU A N 1
ATOM 750 C CA . GLU A 1 94 ? -5.994 -4.861 19.295 1.00 98.00 94 GLU A CA 1
ATOM 751 C C . GLU A 1 94 ? -4.981 -5.861 18.699 1.00 98.00 94 GLU A C 1
ATOM 753 O O . GLU A 1 94 ? -4.742 -6.950 19.224 1.00 98.00 94 GLU A O 1
ATOM 758 N N . LEU A 1 95 ? -4.374 -5.490 17.569 1.00 97.50 95 LEU A N 1
ATOM 759 C CA . LEU A 1 95 ? -3.346 -6.265 16.883 1.00 97.50 95 LEU A CA 1
ATOM 760 C C . LEU A 1 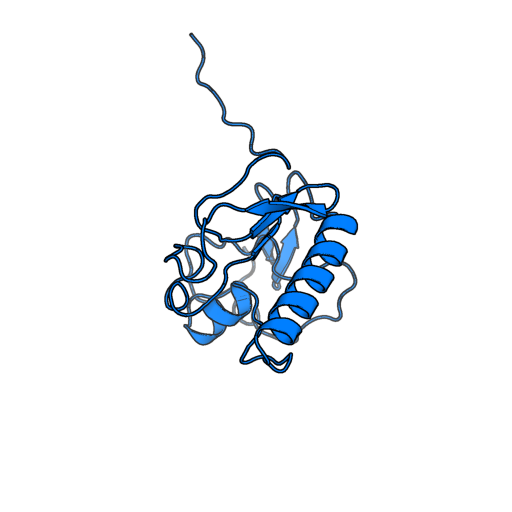95 ? -1.963 -5.678 17.177 1.00 97.50 95 LEU A C 1
ATOM 762 O O . LEU A 1 95 ? -1.729 -4.479 17.044 1.00 97.50 95 LEU A O 1
ATOM 766 N N . GLU A 1 96 ? -1.009 -6.536 17.527 1.00 97.75 96 GLU A N 1
ATOM 767 C CA . GLU A 1 96 ? 0.397 -6.135 17.595 1.00 97.75 96 GLU A CA 1
ATOM 768 C C . GLU A 1 96 ? 0.922 -5.831 16.187 1.00 97.75 96 GLU A C 1
ATOM 770 O O . GLU A 1 96 ? 0.604 -6.558 15.252 1.00 97.75 96 GLU A O 1
ATOM 775 N N . ILE A 1 97 ? 1.753 -4.800 16.017 1.00 96.06 97 ILE A N 1
ATOM 776 C CA . ILE A 1 97 ? 2.416 -4.521 14.736 1.00 96.06 97 ILE A CA 1
ATOM 777 C C . ILE A 1 97 ? 3.611 -5.465 14.589 1.00 96.06 97 ILE A C 1
ATOM 779 O O . ILE A 1 97 ? 4.676 -5.240 15.163 1.00 96.06 97 ILE A O 1
ATOM 783 N N . ASN A 1 98 ? 3.439 -6.526 13.806 1.00 94.94 98 ASN A N 1
ATOM 784 C CA . ASN A 1 98 ? 4.487 -7.485 13.488 1.00 94.94 98 ASN A CA 1
ATOM 785 C C . ASN A 1 98 ? 4.248 -8.091 12.090 1.00 94.94 98 ASN A C 1
ATOM 787 O O . ASN A 1 98 ? 3.276 -7.771 11.406 1.00 94.94 98 ASN A O 1
ATOM 791 N N . ASN A 1 99 ? 5.143 -8.980 11.659 1.00 90.56 99 ASN A N 1
ATOM 792 C CA . ASN A 1 99 ? 5.098 -9.567 10.317 1.00 90.56 99 ASN A CA 1
ATOM 793 C C . ASN A 1 99 ? 3.908 -10.520 10.086 1.00 90.56 99 ASN A C 1
ATOM 795 O O . ASN A 1 99 ? 3.706 -10.959 8.952 1.00 90.56 99 ASN A O 1
ATOM 799 N N . ASP A 1 100 ? 3.168 -10.910 11.123 1.00 92.31 100 ASP A N 1
ATOM 800 C CA . ASP A 1 100 ? 2.012 -11.805 11.003 1.00 92.31 100 ASP A CA 1
ATOM 801 C C . ASP A 1 100 ? 0.686 -11.045 10.904 1.00 92.31 100 ASP A C 1
ATOM 803 O O . ASP A 1 100 ? -0.287 -11.583 10.375 1.00 92.31 100 ASP A O 1
ATOM 807 N N . THR A 1 101 ? 0.657 -9.789 11.353 1.00 95.75 101 THR A N 1
ATOM 808 C CA . THR A 1 101 ? -0.523 -8.914 11.332 1.00 95.75 101 THR A CA 1
ATOM 809 C C . THR A 1 101 ? -0.481 -7.888 10.204 1.00 95.75 101 THR A C 1
ATOM 811 O O . THR A 1 101 ? -1.509 -7.624 9.581 1.00 95.75 101 THR A O 1
ATOM 814 N N . VAL A 1 102 ? 0.698 -7.340 9.902 1.00 96.50 102 VAL A N 1
ATOM 815 C CA . VAL A 1 102 ? 0.909 -6.340 8.851 1.00 96.50 102 VAL A CA 1
ATOM 816 C C . VAL A 1 102 ? 1.883 -6.905 7.826 1.00 96.50 102 VAL A C 1
ATOM 818 O O . VAL A 1 102 ? 3.009 -7.275 8.153 1.00 96.50 102 VAL A O 1
ATOM 821 N N . MET A 1 103 ? 1.456 -6.966 6.566 1.00 92.94 103 MET A N 1
ATOM 822 C CA . MET A 1 103 ? 2.298 -7.435 5.469 1.00 92.94 103 MET A CA 1
ATOM 823 C C . MET A 1 103 ? 2.011 -6.680 4.179 1.00 92.94 103 MET A C 1
ATOM 825 O O . MET A 1 103 ? 0.869 -6.357 3.856 1.00 92.94 103 MET A O 1
ATOM 829 N N . THR A 1 104 ? 3.065 -6.449 3.411 1.00 91.88 104 THR A N 1
ATOM 830 C CA . THR A 1 104 ? 2.969 -6.010 2.022 1.00 91.88 104 THR A CA 1
ATOM 831 C C . THR A 1 104 ? 2.482 -7.155 1.134 1.00 91.88 104 THR A C 1
ATOM 833 O O . THR A 1 104 ? 2.688 -8.337 1.431 1.00 91.88 104 THR A O 1
ATOM 836 N N . HIS A 1 105 ? 1.902 -6.818 -0.021 1.00 89.81 105 HIS A N 1
ATOM 837 C CA . HIS A 1 105 ? 1.540 -7.820 -1.026 1.00 89.81 105 HIS A CA 1
ATOM 838 C C . HIS A 1 105 ? 2.764 -8.665 -1.435 1.00 89.81 105 HIS A C 1
ATOM 840 O O . HIS A 1 105 ? 2.678 -9.887 -1.516 1.00 89.81 105 HIS A O 1
ATOM 846 N N . ALA A 1 106 ? 3.936 -8.046 -1.599 1.00 86.50 106 ALA A N 1
ATOM 847 C CA . ALA A 1 106 ? 5.162 -8.760 -1.951 1.00 86.50 106 ALA A CA 1
ATOM 848 C C . ALA A 1 106 ? 5.599 -9.798 -0.900 1.00 86.50 106 ALA A C 1
ATOM 850 O O . ALA A 1 106 ? 6.061 -10.883 -1.259 1.00 86.50 106 ALA A O 1
ATOM 851 N N . GLU A 1 107 ? 5.440 -9.504 0.393 1.00 88.62 107 GLU A N 1
ATOM 852 C CA . GLU A 1 107 ? 5.734 -10.458 1.471 1.00 88.62 107 GLU A CA 1
ATOM 853 C C . GLU A 1 107 ? 4.735 -11.614 1.483 1.00 88.62 107 GLU A C 1
ATOM 855 O O . GLU A 1 107 ? 5.144 -12.772 1.583 1.00 88.62 107 GLU A O 1
ATOM 860 N N . ALA A 1 108 ? 3.441 -11.317 1.327 1.00 90.81 108 ALA A N 1
ATOM 861 C CA . ALA A 1 108 ? 2.403 -12.336 1.212 1.00 90.81 108 ALA A CA 1
ATOM 862 C C . ALA A 1 108 ? 2.686 -13.283 0.035 1.00 90.81 108 ALA A C 1
ATOM 864 O O . ALA A 1 108 ? 2.672 -14.504 0.208 1.00 90.81 108 ALA A O 1
ATOM 865 N N . ALA A 1 109 ? 3.031 -12.712 -1.119 1.00 88.06 109 ALA A N 1
ATOM 866 C CA . ALA A 1 109 ? 3.345 -13.453 -2.327 1.00 88.06 109 ALA A CA 1
ATOM 867 C C . ALA A 1 109 ? 4.602 -14.308 -2.201 1.00 88.06 109 ALA A C 1
ATOM 869 O O . ALA A 1 109 ? 4.613 -15.466 -2.615 1.00 88.06 109 ALA A O 1
ATOM 870 N N . SER A 1 110 ? 5.644 -13.772 -1.563 1.00 86.56 110 SER A N 1
ATOM 871 C CA . SER A 1 110 ? 6.879 -14.516 -1.305 1.00 86.56 110 SER A CA 1
ATOM 872 C C . SER A 1 110 ? 6.630 -15.732 -0.404 1.00 86.56 110 SER A C 1
ATOM 874 O O . SER A 1 110 ? 7.171 -16.808 -0.663 1.00 86.56 110 SER A O 1
ATOM 876 N N . ARG A 1 111 ? 5.771 -15.597 0.624 1.00 89.62 111 ARG A N 1
ATOM 877 C CA . ARG A 1 111 ? 5.360 -16.721 1.491 1.00 89.62 111 ARG A CA 1
ATOM 878 C C . ARG A 1 111 ? 4.588 -17.796 0.722 1.00 89.62 111 ARG A C 1
ATOM 880 O O . ARG A 1 111 ? 4.739 -18.978 1.016 1.00 89.62 111 ARG A O 1
ATOM 887 N N . ASP A 1 112 ? 3.790 -17.392 -0.261 1.00 89.19 112 ASP A N 1
ATOM 888 C CA . ASP A 1 112 ? 2.977 -18.288 -1.090 1.00 89.19 112 ASP A CA 1
ATOM 889 C C . ASP A 1 112 ? 3.668 -18.727 -2.395 1.00 89.19 112 ASP A C 1
ATOM 891 O O . ASP A 1 112 ? 3.037 -19.373 -3.231 1.00 89.19 112 ASP A O 1
ATOM 895 N N . GLN A 1 113 ? 4.962 -18.428 -2.552 1.00 87.81 113 GLN A N 1
ATOM 896 C CA . GLN A 1 113 ? 5.803 -18.851 -3.678 1.00 87.81 113 GLN A CA 1
ATOM 897 C C . GLN A 1 113 ? 5.395 -18.274 -5.047 1.00 87.81 113 GLN A C 1
ATOM 899 O O . GLN A 1 113 ? 5.664 -18.890 -6.076 1.00 87.81 113 GLN A O 1
ATOM 904 N N . TYR A 1 114 ? 4.783 -17.085 -5.066 1.00 86.31 114 TYR A N 1
ATOM 905 C CA . TYR A 1 114 ? 4.480 -16.331 -6.291 1.00 86.31 114 TYR A CA 1
ATOM 906 C C . TYR A 1 114 ? 5.041 -14.898 -6.265 1.00 86.31 114 TYR A C 1
ATOM 908 O O . TYR A 1 114 ? 4.625 -14.039 -7.029 1.00 86.31 114 TYR A O 1
ATOM 916 N N . GLY A 1 115 ? 5.989 -14.616 -5.372 1.00 83.94 115 GLY A N 1
ATOM 917 C CA . GLY A 1 115 ? 6.624 -13.311 -5.233 1.00 83.94 115 GLY A CA 1
ATOM 918 C C . GLY A 1 115 ? 7.650 -12.978 -6.329 1.00 83.94 115 GLY A C 1
ATOM 919 O O . GLY A 1 115 ? 7.867 -13.739 -7.281 1.00 83.94 115 GLY A O 1
ATOM 920 N N . PRO A 1 116 ? 8.358 -11.844 -6.179 1.00 78.44 116 PRO A N 1
ATOM 921 C CA . PRO A 1 116 ? 9.447 -11.446 -7.065 1.00 78.44 116 PRO A CA 1
ATOM 922 C C . PRO A 1 116 ? 10.464 -12.557 -7.329 1.00 78.44 116 PRO A C 1
ATOM 924 O O . PRO A 1 116 ? 11.058 -13.116 -6.410 1.00 78.44 116 PRO A O 1
ATOM 927 N N . GLY A 1 117 ? 10.700 -12.857 -8.607 1.00 76.25 117 GLY A N 1
ATOM 928 C CA . GLY A 1 117 ? 11.655 -13.891 -9.013 1.00 76.25 117 GLY A CA 1
ATOM 929 C C . GLY A 1 117 ? 11.146 -15.333 -8.892 1.00 76.25 117 GLY A C 1
ATOM 930 O O . GLY A 1 117 ? 11.921 -16.247 -9.162 1.00 76.25 117 GLY A O 1
ATOM 931 N N . GLN A 1 118 ? 9.869 -15.552 -8.551 1.00 77.31 118 GLN A N 1
ATOM 932 C CA . GLN A 1 118 ? 9.258 -16.885 -8.403 1.00 77.31 118 GLN A CA 1
ATOM 933 C C . GLN A 1 118 ? 8.330 -17.273 -9.571 1.00 77.31 118 GLN A C 1
ATOM 935 O O . GLN A 1 118 ? 7.498 -18.162 -9.441 1.00 77.31 118 GLN A O 1
ATOM 940 N N . GLY A 1 119 ? 8.498 -16.643 -10.739 1.00 68.50 119 GLY A N 1
ATOM 941 C CA . GLY A 1 119 ? 7.784 -17.025 -11.964 1.00 68.50 119 GLY A CA 1
ATOM 942 C C . GLY A 1 119 ? 6.389 -16.420 -12.128 1.00 68.50 119 GLY A C 1
ATOM 943 O O . GLY A 1 119 ? 5.658 -16.868 -13.005 1.00 68.50 119 GLY A O 1
ATOM 944 N N . ASP A 1 120 ? 6.037 -15.407 -11.333 1.00 71.00 120 ASP A N 1
ATOM 945 C CA . ASP A 1 120 ? 4.825 -14.613 -11.545 1.00 71.00 120 ASP A CA 1
ATOM 946 C C . ASP A 1 120 ? 4.887 -13.879 -12.903 1.00 71.00 120 ASP A C 1
ATOM 948 O O . ASP A 1 120 ? 5.805 -13.075 -13.104 1.00 71.00 120 ASP A O 1
ATOM 952 N N . PRO A 1 121 ? 3.966 -14.163 -13.848 1.00 62.72 121 PRO A N 1
ATOM 953 C CA . PRO A 1 121 ? 3.946 -13.512 -15.153 1.00 62.72 121 PRO A CA 1
ATOM 954 C C . PRO A 1 121 ? 3.516 -12.041 -15.089 1.00 62.72 121 PRO A C 1
ATOM 956 O O . PRO A 1 121 ? 3.881 -11.290 -15.993 1.00 62.72 121 PRO A O 1
ATOM 959 N N . ASP A 1 122 ? 2.780 -11.625 -14.052 1.00 65.19 122 ASP A N 1
ATOM 960 C CA . ASP A 1 122 ? 2.251 -10.263 -13.945 1.00 65.19 122 ASP A CA 1
ATOM 961 C C . ASP A 1 122 ? 3.277 -9.285 -13.348 1.00 65.19 122 ASP A C 1
ATOM 963 O O . ASP A 1 122 ? 3.261 -8.104 -13.690 1.00 65.19 122 ASP A O 1
ATOM 967 N N . MET A 1 123 ? 4.202 -9.763 -12.501 1.00 63.50 123 MET A N 1
ATOM 968 C CA . M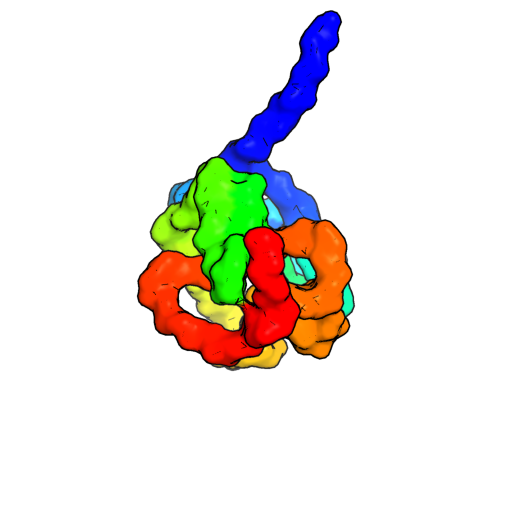ET A 1 123 ? 5.322 -9.009 -11.907 1.00 63.50 123 MET A CA 1
ATOM 969 C C . MET A 1 123 ? 4.944 -7.629 -11.328 1.00 63.50 123 MET A C 1
ATOM 971 O O . MET A 1 123 ? 5.764 -6.706 -11.350 1.00 63.50 123 MET A O 1
ATOM 975 N N . ARG A 1 124 ? 3.726 -7.481 -10.791 1.00 68.19 124 ARG A N 1
ATOM 976 C CA . ARG A 1 124 ? 3.200 -6.207 -10.264 1.00 68.19 124 ARG A CA 1
ATOM 977 C C . ARG A 1 124 ? 3.731 -5.941 -8.859 1.00 68.19 124 ARG A C 1
ATOM 979 O O . ARG A 1 124 ? 3.046 -6.119 -7.854 1.00 68.19 124 ARG A O 1
ATOM 986 N N . TRP A 1 125 ? 5.000 -5.551 -8.794 1.00 76.00 125 TRP A N 1
ATOM 987 C CA . TRP A 1 125 ? 5.724 -5.237 -7.557 1.00 76.00 125 TRP A CA 1
ATOM 988 C C . TRP A 1 125 ? 5.990 -3.738 -7.442 1.00 76.00 125 TRP A C 1
ATOM 990 O O . TRP A 1 125 ? 7.080 -3.302 -7.064 1.00 76.00 125 TRP A O 1
ATOM 1000 N N . ASP A 1 126 ? 4.962 -2.965 -7.778 1.00 68.56 126 ASP A N 1
ATOM 1001 C CA . ASP A 1 126 ? 5.008 -1.522 -8.008 1.00 68.56 126 ASP A CA 1
ATOM 1002 C C . ASP A 1 126 ? 5.495 -0.733 -6.787 1.00 68.56 126 ASP A C 1
ATOM 1004 O O . ASP A 1 126 ? 6.075 0.335 -6.941 1.00 68.56 126 ASP A O 1
ATOM 1008 N N . LEU A 1 127 ? 5.333 -1.292 -5.580 1.00 77.81 127 LEU A N 1
ATOM 1009 C CA . LEU A 1 127 ? 5.804 -0.742 -4.304 1.00 77.81 127 LEU A CA 1
ATOM 1010 C C . LEU A 1 127 ? 6.653 -1.749 -3.505 1.00 77.81 127 LEU A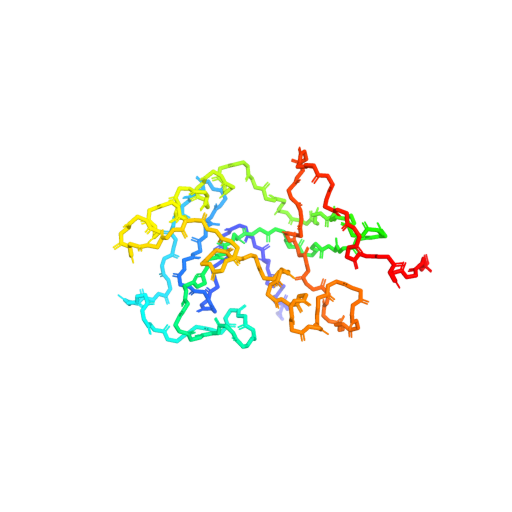 C 1
ATOM 1012 O O . LEU A 1 127 ? 6.482 -1.916 -2.299 1.00 77.81 127 LEU A O 1
ATOM 1016 N N . TYR A 1 128 ? 7.563 -2.466 -4.172 1.00 82.00 128 TYR A N 1
ATOM 1017 C CA . TYR A 1 128 ? 8.378 -3.504 -3.523 1.00 82.00 128 TYR A CA 1
ATOM 1018 C C . TYR A 1 128 ? 9.270 -2.981 -2.378 1.00 82.00 128 TYR A C 1
ATOM 1020 O O . TYR A 1 128 ? 9.432 -3.638 -1.344 1.00 82.00 128 TYR A O 1
ATOM 1028 N N . MET A 1 129 ? 9.860 -1.798 -2.565 1.00 82.12 129 MET A N 1
ATOM 1029 C CA . MET A 1 129 ? 10.667 -1.089 -1.568 1.00 82.12 129 MET A CA 1
ATOM 1030 C C . MET A 1 129 ? 10.494 0.413 -1.746 1.00 82.12 129 MET A C 1
ATOM 1032 O O . MET A 1 129 ? 10.511 0.889 -2.873 1.00 82.12 129 MET A O 1
ATOM 1036 N N . LEU A 1 130 ? 10.402 1.169 -0.653 1.00 79.81 130 LEU A N 1
ATOM 1037 C CA . LEU A 1 130 ? 10.430 2.632 -0.706 1.00 79.81 130 LEU A CA 1
ATOM 1038 C C . LEU A 1 130 ? 11.867 3.146 -0.845 1.00 79.81 130 LEU A C 1
ATOM 1040 O O . LEU A 1 130 ? 12.818 2.547 -0.337 1.00 79.81 130 LEU A O 1
ATOM 1044 N N . LYS A 1 131 ? 12.033 4.285 -1.522 1.00 73.69 131 LYS A N 1
ATOM 1045 C CA . LYS A 1 131 ? 13.342 4.925 -1.691 1.00 73.69 131 LYS A CA 1
ATOM 1046 C C . LYS A 1 131 ? 13.941 5.281 -0.325 1.00 73.69 131 LYS A C 1
ATOM 1048 O O . LYS A 1 131 ? 13.280 5.908 0.493 1.00 73.69 131 LYS A O 1
ATOM 1053 N N . GLY A 1 132 ? 15.206 4.923 -0.103 1.00 68.94 132 GLY A N 1
ATOM 1054 C CA . GLY A 1 132 ? 15.927 5.232 1.139 1.00 68.94 132 GLY A CA 1
ATOM 1055 C C . GLY A 1 132 ? 15.713 4.235 2.284 1.00 68.94 132 GLY A C 1
ATOM 1056 O O . GLY A 1 132 ? 16.307 4.415 3.342 1.00 68.94 132 GLY A O 1
ATOM 1057 N N . MET A 1 133 ? 14.922 3.175 2.079 1.00 67.62 133 MET A N 1
ATOM 1058 C CA . MET A 1 133 ? 14.854 2.040 3.007 1.00 67.62 133 MET A CA 1
ATOM 1059 C C . MET A 1 133 ? 16.120 1.170 2.895 1.00 67.62 133 MET A C 1
ATOM 1061 O O . MET A 1 133 ? 16.677 1.051 1.798 1.00 67.62 133 MET A O 1
ATOM 1065 N N . PRO A 1 134 ? 16.584 0.541 3.992 1.00 60.59 134 PRO A N 1
ATOM 1066 C CA . PRO A 1 134 ? 17.694 -0.406 3.937 1.00 60.59 134 PRO A CA 1
ATOM 1067 C C . PRO A 1 134 ? 17.369 -1.577 2.998 1.00 60.59 134 PRO A C 1
ATOM 1069 O O . PRO A 1 134 ? 16.236 -2.061 2.963 1.00 60.59 134 PRO A O 1
ATOM 1072 N N . GLU A 1 135 ? 18.367 -2.042 2.239 1.00 58.31 135 GLU A N 1
ATOM 1073 C CA . GLU A 1 135 ? 18.200 -3.189 1.342 1.00 58.31 135 GLU A CA 1
ATOM 1074 C C . GLU A 1 135 ? 17.750 -4.424 2.135 1.00 58.31 135 GLU A C 1
ATOM 1076 O O . GLU A 1 135 ? 18.420 -4.857 3.076 1.00 58.31 135 GLU A O 1
ATOM 1081 N N . ARG A 1 136 ? 16.627 -5.033 1.734 1.00 55.16 136 ARG A N 1
ATOM 1082 C CA . ARG A 1 136 ? 16.234 -6.346 2.257 1.00 55.16 136 ARG A CA 1
ATOM 1083 C C . ARG A 1 136 ? 17.022 -7.431 1.534 1.00 55.16 136 ARG A C 1
ATOM 1085 O O . ARG A 1 136 ? 16.899 -7.609 0.321 1.00 55.16 136 ARG A O 1
ATOM 1092 N N . THR A 1 137 ? 17.838 -8.173 2.273 1.00 48.47 137 THR A N 1
ATOM 1093 C CA . THR A 1 137 ? 18.711 -9.207 1.718 1.00 48.47 137 THR A CA 1
ATOM 1094 C C . THR A 1 137 ? 17.896 -10.344 1.070 1.00 48.47 137 THR A C 1
ATOM 1096 O O . THR A 1 137 ? 17.234 -11.129 1.741 1.00 48.47 137 THR A O 1
ATOM 1099 N N . SER A 1 138 ? 18.040 -10.488 -0.255 1.00 51.91 138 SER A N 1
ATOM 1100 C CA . SER A 1 138 ? 18.034 -11.761 -1.013 1.00 51.91 138 SER A CA 1
ATOM 1101 C C . SER A 1 138 ? 16.759 -12.375 -1.628 1.00 51.91 138 SER A C 1
ATOM 1103 O O . SER A 1 138 ? 16.876 -13.473 -2.175 1.00 51.91 138 SER A O 1
ATOM 1105 N N . CYS A 1 139 ? 15.598 -11.714 -1.708 1.00 53.19 139 CYS A N 1
ATOM 1106 C CA . CYS A 1 139 ? 14.466 -12.327 -2.447 1.00 53.19 139 CYS A CA 1
ATOM 1107 C C . CYS A 1 139 ? 14.719 -12.463 -3.970 1.00 53.19 139 CYS A C 1
ATOM 1109 O O . CYS A 1 139 ? 14.287 -13.432 -4.581 1.00 53.19 139 CYS A O 1
ATOM 1111 N N . CYS A 1 140 ? 15.509 -11.571 -4.585 1.00 57.84 140 CYS A N 1
ATOM 1112 C CA . CYS A 1 140 ? 15.795 -11.605 -6.032 1.00 57.84 140 CYS A CA 1
ATOM 1113 C C . CYS A 1 140 ? 17.072 -12.360 -6.445 1.00 57.84 140 CYS A C 1
ATOM 1115 O O . CYS A 1 140 ? 17.551 -12.185 -7.566 1.00 57.84 140 CYS A O 1
ATOM 1117 N N . SER A 1 141 ? 17.647 -13.201 -5.583 1.00 57.25 141 SER A N 1
ATOM 1118 C CA . SER A 1 141 ? 18.877 -13.959 -5.891 1.00 57.25 141 SER A CA 1
ATOM 1119 C C . SER A 1 141 ? 18.767 -14.851 -7.146 1.00 57.25 141 SER A C 1
ATOM 1121 O O . SER A 1 141 ? 19.781 -15.165 -7.766 1.00 57.25 141 SER A O 1
ATOM 1123 N N . HIS A 1 142 ? 17.543 -15.179 -7.573 1.00 55.62 142 HIS A N 1
ATOM 1124 C CA . HIS A 1 142 ? 17.240 -16.018 -8.739 1.00 55.62 142 HIS A CA 1
ATOM 1125 C C . HIS A 1 142 ? 16.848 -15.226 -10.005 1.00 55.62 142 HIS A C 1
ATOM 1127 O O . HIS A 1 142 ? 16.606 -15.819 -11.058 1.00 55.62 142 HIS A O 1
ATOM 1133 N N . MET A 1 143 ? 16.791 -13.890 -9.938 1.00 56.34 143 MET A N 1
ATOM 1134 C CA . MET A 1 143 ? 16.377 -13.044 -11.061 1.00 56.34 143 MET A CA 1
ATOM 1135 C C . MET A 1 143 ? 17.528 -12.925 -12.077 1.00 56.34 143 MET A C 1
ATOM 1137 O O . MET A 1 143 ? 18.529 -12.247 -11.835 1.00 56.34 143 MET A O 1
ATOM 1141 N N . LYS A 1 144 ? 17.426 -13.625 -13.216 1.00 52.44 144 LYS A N 1
ATOM 1142 C CA . LYS A 1 144 ? 18.448 -13.586 -14.279 1.00 52.44 144 LYS A CA 1
ATOM 1143 C C . LYS A 1 144 ? 18.509 -12.193 -14.920 1.00 52.44 144 LYS A C 1
ATOM 1145 O O . LYS A 1 144 ? 17.474 -11.556 -15.108 1.00 52.44 144 LYS A O 1
ATOM 1150 N N . ARG A 1 145 ? 19.716 -11.732 -15.282 1.00 50.84 145 ARG A N 1
ATOM 1151 C CA . ARG A 1 145 ? 19.886 -10.559 -16.159 1.00 50.84 145 ARG A CA 1
ATOM 1152 C C . ARG A 1 145 ? 19.158 -10.850 -17.475 1.00 50.84 145 ARG A C 1
ATOM 1154 O O . ARG A 1 145 ? 19.449 -11.876 -18.090 1.00 50.84 145 ARG A O 1
ATOM 1161 N N . LYS A 1 146 ? 18.208 -9.995 -17.849 1.00 46.94 146 LYS A N 1
ATOM 1162 C CA . LYS A 1 146 ? 17.768 -9.885 -19.241 1.00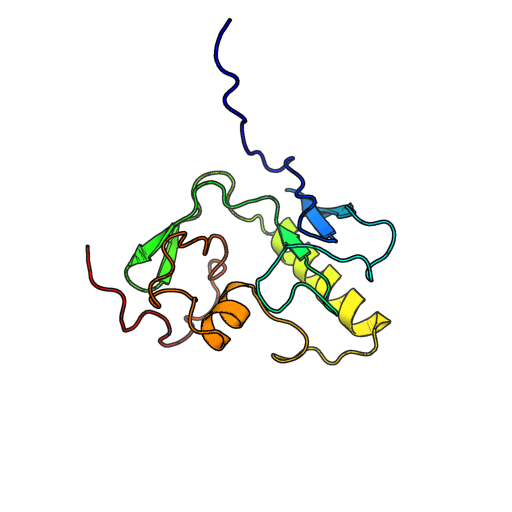 46.94 146 LYS A CA 1
ATOM 1163 C C . LYS A 1 146 ? 18.748 -8.987 -19.980 1.00 46.94 146 LYS A C 1
ATOM 1165 O O . LYS A 1 146 ? 19.219 -8.019 -19.341 1.00 46.94 146 LYS A O 1
#

Foldseek 3Di:
DDDDPPDLDLPDDDLLFQWEQGQQRDTDGNDPDQQDFHNQAPPARGPAGGYYYSAQPPWAQDAPRNIDRDPGARDPNSVVSVVVVLVVVCVVVVHDPDPVRDDDNQSVCVVVQNHALSPPPVRPCSPVDDPPDPDDPDPNVNPDDD

InterPro domains:
  IPR002502 N-acetylmuramoyl-L-alanine amidase domain [PF01510] (16-116)
  IPR036505 N-acetylmuramoyl-L-alanine amidase/PGRP domain superfamily [G3DSA:3.40.80.10] (1-123)
  IPR036505 N-acetylmuramoyl-L-alanine amidase/PGRP domain superfamily [SSF55846] (17-129)

Secondary structure (DSSP, 8-state):
---------TT---TTSSEEE-TTS-EEE--SSTTS---SSTT-SSSS--EEES--BT-EEEGGGEEE--BSPPPHHHHHHHHHHHHHHHHHTT---STTTS--HHHHHHHTT-STTTT-SS---TTSS-TTSPPP-STTTT----

pLDDT: mean 84.11, std 16.44, range [35.03, 98.56]

Organism: NCBI:txid626940